Protein AF-F8FF31-F1 (afdb_monomer_lite)

Organism: Paenibacillus mucilaginosus (strain KNP414) (NCBI:txid1036673)

Sequence (55 aa):
MEEIRPGDVVWFPPGEKHWHGASPTTAMTHIAIQEHLDGKAVDWMEKVSDDQYNT

pLDDT: mean 96.44, std 5.02, range [67.44, 98.75]

Secondary structure (DSSP, 8-state):
-----TT------TT--------SSS----------BTTBS----PPPPHHHHT-

Foldseek 3Di:
DDDDDPPDDDDDPPPDDDDDADQPPDHDDDDDDADDDPNDGDDDDDDQDPVNNVD

Radius of gyration: 12.94 Å; chains: 1; bounding box: 31×20×26 Å

InterPro domains:
  IPR011051 RmlC-like cupin domain superfamily [SSF51182] (3-54)
  IPR014710 RmlC-like jelly roll fold [G3DSA:2.60.120.10] (1-55)

Structure (mmCIF, N/CA/C/O backbone):
data_AF-F8FF31-F1
#
_entry.id   AF-F8FF31-F1
#
loop_
_atom_site.group_PDB
_atom_site.id
_atom_site.type_symbol
_atom_site.label_atom_id
_atom_site.label_alt_id
_atom_site.label_comp_id
_atom_site.label_asym_id
_atom_site.label_entity_id
_atom_site.label_seq_id
_atom_site.pdbx_PDB_ins_code
_atom_site.Cartn_x
_atom_site.Cartn_y
_atom_site.Cartn_z
_atom_site.occupancy
_atom_site.B_iso_or_equiv
_atom_site.auth_seq_id
_atom_site.auth_comp_id
_atom_site.auth_asym_id
_atom_site.auth_atom_id
_atom_site.pdbx_PDB_model_num
ATOM 1 N N . MET A 1 1 ? 7.502 -9.295 1.390 1.00 79.12 1 MET A N 1
ATOM 2 C CA . MET A 1 1 ? 6.599 -8.499 0.531 1.00 79.12 1 MET A CA 1
ATOM 3 C C . MET A 1 1 ? 5.822 -9.410 -0.399 1.00 79.12 1 MET A C 1
ATOM 5 O O . MET A 1 1 ? 6.279 -10.522 -0.640 1.00 79.12 1 MET A O 1
ATOM 9 N N . GLU A 1 2 ? 4.708 -8.931 -0.946 1.00 88.81 2 GLU A N 1
ATOM 10 C CA . GLU A 1 2 ? 4.000 -9.593 -2.046 1.00 88.81 2 GLU A CA 1
ATOM 11 C C . GLU A 1 2 ? 4.008 -8.678 -3.275 1.00 88.81 2 GLU A C 1
ATOM 13 O O . GLU A 1 2 ? 3.797 -7.469 -3.161 1.00 88.81 2 GLU A O 1
ATOM 18 N N . GLU A 1 3 ? 4.307 -9.242 -4.446 1.00 94.62 3 GLU A N 1
ATOM 19 C CA . GLU A 1 3 ? 4.240 -8.511 -5.711 1.00 94.62 3 GLU A CA 1
ATOM 20 C C . GLU A 1 3 ? 2.776 -8.420 -6.155 1.00 94.62 3 GLU A C 1
ATOM 22 O O . GLU A 1 3 ? 2.102 -9.440 -6.271 1.00 94.62 3 GLU A O 1
ATOM 27 N N . ILE A 1 4 ? 2.304 -7.201 -6.421 1.00 97.38 4 ILE A N 1
ATOM 28 C CA . ILE A 1 4 ? 0.931 -6.918 -6.8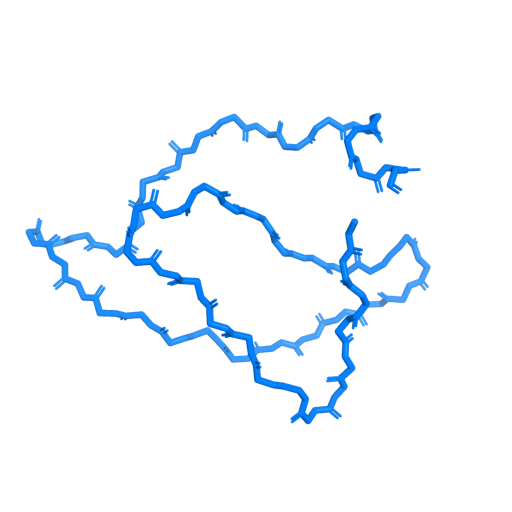54 1.00 97.38 4 ILE A CA 1
ATOM 29 C C . ILE A 1 4 ? 0.957 -6.508 -8.327 1.00 97.38 4 ILE A C 1
ATOM 31 O O . ILE A 1 4 ? 1.757 -5.658 -8.732 1.00 97.38 4 ILE A O 1
ATOM 35 N N . ARG A 1 5 ? 0.065 -7.080 -9.135 1.00 97.88 5 ARG A N 1
ATOM 36 C CA . ARG A 1 5 ? -0.045 -6.853 -10.580 1.00 97.88 5 ARG A CA 1
ATOM 37 C C . ARG A 1 5 ? -1.409 -6.274 -10.967 1.00 97.88 5 ARG A C 1
ATOM 39 O O . ARG A 1 5 ? -2.372 -6.362 -10.205 1.00 97.88 5 ARG A O 1
ATOM 46 N N . PRO A 1 6 ? -1.529 -5.664 -12.164 1.00 98.56 6 PRO A N 1
ATOM 47 C CA . PRO A 1 6 ? -2.815 -5.178 -12.649 1.00 98.56 6 PRO A CA 1
ATOM 48 C C . PRO A 1 6 ? -3.870 -6.292 -12.671 1.00 98.56 6 PRO A C 1
ATOM 50 O O . PRO A 1 6 ? -3.692 -7.301 -13.350 1.00 98.56 6 PRO A O 1
ATOM 53 N N . GLY A 1 7 ? -4.977 -6.075 -11.958 1.00 98.25 7 GLY A N 1
ATOM 54 C CA . GLY A 1 7 ? -6.074 -7.038 -11.816 1.00 98.25 7 GLY A CA 1
ATOM 55 C C . GLY A 1 7 ? -6.139 -7.720 -10.448 1.00 98.25 7 GLY A C 1
ATOM 56 O O . GLY A 1 7 ? -7.192 -8.261 -10.113 1.00 98.25 7 GLY A O 1
ATOM 57 N N . ASP A 1 8 ? -5.074 -7.647 -9.648 1.00 98.50 8 ASP A N 1
ATOM 58 C CA . ASP A 1 8 ? -5.070 -8.204 -8.297 1.00 98.50 8 ASP A CA 1
ATOM 59 C C . ASP A 1 8 ? -5.950 -7.383 -7.345 1.00 98.50 8 ASP A C 1
ATOM 61 O O . ASP A 1 8 ? -6.081 -6.160 -7.465 1.00 98.50 8 ASP A O 1
ATOM 65 N N . VAL A 1 9 ? -6.538 -8.074 -6.366 1.00 98.31 9 VAL A N 1
ATOM 66 C CA . VAL A 1 9 ? -7.331 -7.477 -5.287 1.00 98.31 9 VAL A CA 1
ATOM 67 C C . VAL A 1 9 ? -6.639 -7.779 -3.969 1.00 98.31 9 VAL A C 1
ATOM 69 O O . VAL A 1 9 ? -6.437 -8.941 -3.624 1.00 98.31 9 VAL A O 1
ATOM 72 N N . VAL A 1 10 ? -6.306 -6.728 -3.225 1.00 98.3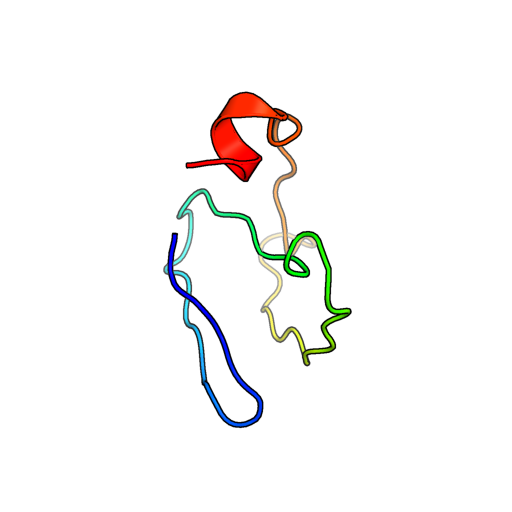1 10 VAL A N 1
ATOM 73 C CA . VAL A 1 10 ? -5.631 -6.826 -1.929 1.00 98.31 10 VAL A CA 1
ATOM 74 C C . VAL A 1 10 ? -6.576 -6.335 -0.843 1.00 98.31 10 VAL A C 1
ATOM 76 O O . VAL A 1 10 ? -7.200 -5.283 -0.985 1.00 98.31 10 VAL A O 1
ATOM 79 N N . TRP A 1 11 ? -6.687 -7.107 0.234 1.00 98.38 11 TRP A N 1
ATOM 80 C CA . TRP A 1 11 ? -7.510 -6.781 1.392 1.00 98.38 11 TRP A CA 1
ATOM 81 C C . TRP A 1 11 ? -6.643 -6.709 2.644 1.00 98.38 11 TRP A C 1
ATOM 83 O O . TRP A 1 11 ? -5.964 -7.679 2.975 1.00 98.38 11 TRP A O 1
ATOM 93 N N . PHE A 1 12 ? -6.720 -5.584 3.354 1.00 98.12 12 PHE A N 1
ATOM 94 C CA . PHE A 1 12 ? -6.119 -5.422 4.673 1.00 98.12 12 PHE A CA 1
ATOM 95 C C . PHE A 1 12 ? -7.226 -5.447 5.738 1.00 98.12 12 PHE A C 1
ATOM 97 O O . PHE A 1 12 ? -8.089 -4.565 5.739 1.00 98.12 12 PHE A O 1
ATOM 104 N N . PRO A 1 13 ? -7.238 -6.447 6.635 1.00 97.88 13 PRO A N 1
ATOM 105 C CA . PRO A 1 13 ? -8.102 -6.479 7.806 1.00 97.88 13 PRO A CA 1
ATOM 106 C C . PRO A 1 13 ? -8.086 -5.173 8.626 1.00 97.88 13 PRO A C 1
ATOM 108 O O . PRO A 1 13 ? -7.055 -4.498 8.708 1.00 97.88 13 PRO A O 1
ATOM 111 N N . PRO A 1 14 ? -9.198 -4.827 9.306 1.00 98.00 14 PRO A N 1
ATOM 112 C CA . PRO A 1 14 ? -9.251 -3.653 10.173 1.00 98.00 14 PRO A CA 1
ATOM 113 C C . PRO A 1 14 ? -8.137 -3.655 11.227 1.00 98.00 14 PRO A C 1
ATOM 115 O O . PRO A 1 14 ? -7.980 -4.615 11.979 1.00 98.00 14 PRO A O 1
ATOM 118 N N . GLY A 1 15 ? -7.387 -2.554 11.299 1.00 96.94 15 GLY A N 1
ATOM 119 C CA . GLY A 1 15 ? -6.302 -2.369 12.267 1.00 96.94 15 GLY A CA 1
ATOM 120 C C . GLY A 1 15 ? -4.973 -3.038 11.900 1.00 96.94 15 GLY A C 1
ATOM 121 O O . GLY A 1 15 ? -4.008 -2.884 12.650 1.00 96.94 15 GLY A O 1
ATOM 122 N N . GLU A 1 16 ? -4.878 -3.745 10.770 1.00 98.25 16 GLU A N 1
ATOM 123 C CA . GLU A 1 16 ? -3.602 -4.294 10.313 1.00 98.25 16 GLU A CA 1
ATOM 124 C C . GLU A 1 16 ? -2.654 -3.177 9.867 1.00 98.25 16 GLU A C 1
ATOM 126 O O . GLU A 1 16 ? -2.985 -2.352 9.012 1.00 98.25 16 GLU A O 1
ATOM 131 N N . LYS A 1 17 ? -1.445 -3.157 10.434 1.00 98.19 17 LYS A N 1
ATOM 132 C CA . LYS A 1 17 ? -0.386 -2.246 10.002 1.00 98.19 17 LYS A CA 1
ATOM 133 C C . LYS A 1 17 ? 0.190 -2.728 8.676 1.00 98.19 17 LYS A C 1
ATOM 135 O O . LYS A 1 17 ? 0.779 -3.802 8.619 1.00 98.19 17 LYS A O 1
ATOM 140 N N . HIS A 1 18 ? 0.088 -1.902 7.645 1.00 97.94 18 HIS A N 1
ATOM 141 C CA . HIS A 1 18 ? 0.541 -2.249 6.305 1.00 97.94 18 HIS A CA 1
ATOM 142 C C . HIS A 1 18 ? 1.116 -1.038 5.564 1.00 97.94 18 HIS A C 1
ATOM 144 O O . HIS A 1 18 ? 0.968 0.111 5.982 1.00 97.94 18 HIS A O 1
ATOM 150 N N . TRP A 1 19 ? 1.778 -1.322 4.445 1.00 98.00 19 TRP A N 1
ATOM 151 C CA . TRP A 1 19 ? 2.185 -0.348 3.441 1.00 98.00 19 TRP A CA 1
ATOM 152 C C . TRP A 1 19 ? 2.064 -0.993 2.057 1.00 98.00 19 TRP A C 1
ATOM 154 O O . TRP A 1 19 ? 2.162 -2.210 1.918 1.00 98.00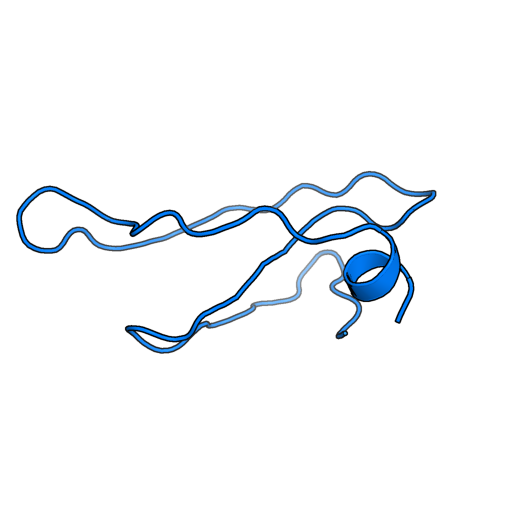 19 TRP A O 1
ATOM 164 N N . HIS A 1 20 ? 1.851 -0.183 1.028 1.00 97.81 20 HIS A N 1
ATOM 165 C CA . HIS A 1 20 ? 1.858 -0.618 -0.367 1.00 97.81 20 HIS A CA 1
ATOM 166 C C . HIS A 1 20 ? 2.419 0.509 -1.235 1.00 97.81 20 HIS A C 1
ATOM 168 O O . HIS A 1 20 ? 2.244 1.691 -0.935 1.00 97.81 20 HIS A O 1
ATOM 174 N N . GLY A 1 21 ? 3.119 0.154 -2.307 1.00 97.44 21 GLY A N 1
ATOM 175 C CA . GLY A 1 21 ? 3.800 1.124 -3.154 1.00 97.44 21 GLY A CA 1
ATOM 176 C C . GLY A 1 21 ? 4.323 0.510 -4.443 1.00 97.44 21 GLY A C 1
ATOM 177 O O . GLY A 1 21 ? 4.146 -0.676 -4.708 1.00 97.44 21 GLY A O 1
ATOM 178 N N . ALA A 1 22 ? 4.949 1.352 -5.261 1.00 97.44 22 ALA A N 1
ATOM 179 C CA . ALA A 1 22 ? 5.633 0.918 -6.469 1.00 97.44 22 ALA A CA 1
ATOM 180 C C . ALA A 1 22 ? 6.826 0.007 -6.138 1.00 97.44 22 ALA A C 1
ATOM 182 O O . ALA A 1 22 ? 7.409 0.097 -5.056 1.00 97.44 22 ALA A O 1
ATOM 183 N N . SER A 1 23 ? 7.217 -0.827 -7.100 1.00 95.50 23 SER A N 1
ATOM 184 C CA . SER A 1 23 ? 8.526 -1.489 -7.070 1.00 95.50 23 SER A CA 1
ATOM 185 C C . SER A 1 23 ? 9.658 -0.463 -7.277 1.00 95.50 23 SER A C 1
ATOM 187 O O . SER A 1 23 ? 9.385 0.630 -7.786 1.00 95.50 23 SER A O 1
ATOM 189 N N . PRO A 1 24 ? 10.931 -0.808 -6.996 1.00 95.19 24 PRO A N 1
ATOM 190 C CA . PRO A 1 24 ? 12.046 0.131 -7.151 1.00 95.19 24 PRO A CA 1
ATOM 191 C C . PRO A 1 24 ? 12.239 0.672 -8.577 1.00 95.19 24 PRO A C 1
ATOM 193 O O . PRO A 1 24 ? 12.851 1.721 -8.763 1.00 95.19 24 PRO A O 1
ATOM 196 N N . THR A 1 25 ? 11.752 -0.045 -9.595 1.00 96.88 25 THR A N 1
ATOM 197 C CA . THR A 1 25 ? 12.021 0.254 -11.014 1.00 96.88 25 THR A CA 1
ATOM 198 C C . THR A 1 25 ? 10.771 0.495 -11.855 1.00 96.88 25 THR A C 1
ATOM 200 O O . THR A 1 25 ? 10.888 0.937 -12.997 1.00 96.88 25 THR A O 1
ATOM 203 N N . THR A 1 26 ? 9.579 0.216 -11.323 1.00 97.12 26 THR A N 1
ATOM 204 C CA . THR A 1 26 ? 8.319 0.269 -12.080 1.00 97.12 26 THR A CA 1
ATOM 205 C C . THR A 1 26 ? 7.234 0.949 -11.261 1.00 97.12 26 THR A C 1
ATOM 207 O O . THR A 1 26 ? 6.930 0.510 -10.150 1.00 97.12 26 THR A O 1
ATOM 210 N N . ALA A 1 27 ? 6.634 1.999 -11.830 1.00 98.06 27 ALA A N 1
ATOM 211 C CA . ALA A 1 27 ? 5.512 2.716 -11.233 1.00 98.06 27 ALA A CA 1
ATOM 212 C C . ALA A 1 27 ? 4.265 1.825 -11.112 1.00 98.06 27 ALA A C 1
ATOM 214 O O . ALA A 1 27 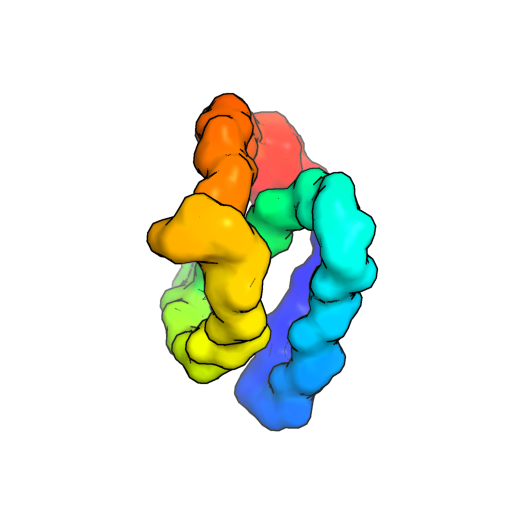? 4.049 0.920 -11.916 1.00 98.06 27 ALA A O 1
ATOM 215 N N . MET A 1 28 ? 3.423 2.123 -10.124 1.00 98.19 28 MET A N 1
ATOM 216 C CA . MET A 1 28 ? 2.184 1.398 -9.853 1.00 98.19 28 MET A CA 1
ATOM 217 C C . MET A 1 28 ? 1.027 2.389 -9.694 1.00 98.19 28 MET A C 1
ATOM 219 O O . MET A 1 28 ? 1.211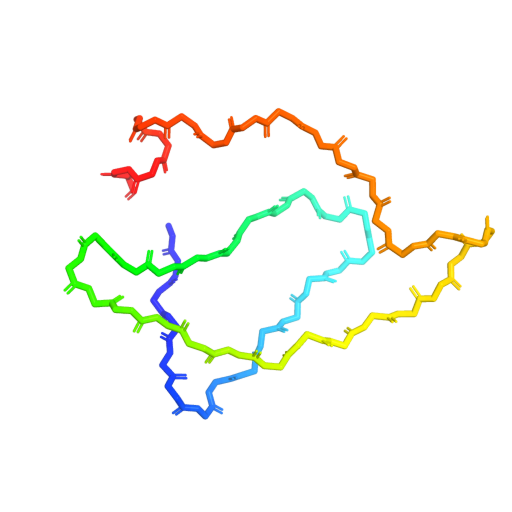 3.515 -9.231 1.00 98.19 28 MET A O 1
ATOM 223 N N . THR A 1 29 ? -0.170 1.992 -10.113 1.00 98.38 29 THR A N 1
ATOM 224 C CA . THR A 1 29 ? -1.417 2.716 -9.849 1.00 98.38 29 THR A CA 1
ATOM 225 C C . THR A 1 29 ? -2.458 1.713 -9.395 1.00 98.38 29 THR A C 1
ATOM 227 O O . THR A 1 29 ? -2.569 0.632 -9.970 1.00 98.38 29 THR A O 1
ATOM 230 N N . HIS A 1 30 ? -3.232 2.085 -8.382 1.00 98.50 30 HIS A N 1
ATOM 231 C CA . HIS A 1 30 ? -4.332 1.279 -7.883 1.00 98.50 30 HIS A CA 1
ATOM 232 C C . HIS A 1 30 ? -5.486 2.174 -7.437 1.00 98.50 30 HIS A C 1
ATOM 234 O O . HIS A 1 30 ? -5.326 3.379 -7.235 1.00 98.50 30 HIS A O 1
ATOM 240 N N . ILE A 1 31 ? -6.655 1.562 -7.282 1.00 98.75 31 ILE A N 1
ATOM 241 C CA . ILE A 1 31 ? -7.813 2.183 -6.647 1.00 98.75 31 ILE A CA 1
ATOM 242 C C . ILE A 1 31 ? -7.779 1.772 -5.173 1.00 98.75 31 ILE A C 1
ATOM 244 O O . ILE A 1 31 ? -7.664 0.587 -4.869 1.00 98.75 31 ILE A O 1
ATOM 248 N N . ALA A 1 32 ? -7.853 2.745 -4.266 1.00 98.44 32 ALA A N 1
ATOM 249 C CA . ALA A 1 32 ? -7.990 2.508 -2.831 1.00 98.44 32 ALA A CA 1
ATOM 250 C C . ALA A 1 32 ? -9.447 2.747 -2.415 1.00 98.44 32 ALA A C 1
ATOM 252 O O . ALA A 1 32 ? -10.023 3.785 -2.749 1.00 98.44 32 ALA A O 1
ATOM 253 N N . ILE A 1 33 ? -10.042 1.774 -1.725 1.00 98.38 33 ILE A N 1
ATOM 254 C CA . ILE A 1 33 ? -11.407 1.848 -1.201 1.00 98.38 33 ILE A CA 1
ATOM 255 C C . ILE A 1 33 ? -11.333 1.554 0.293 1.00 98.38 33 ILE A C 1
ATOM 257 O O . ILE A 1 33 ? -10.908 0.471 0.687 1.00 98.38 33 ILE A O 1
ATOM 261 N N . GLN A 1 34 ? -11.767 2.509 1.114 1.00 97.94 34 GLN A N 1
ATOM 262 C CA . GLN A 1 34 ? -11.810 2.365 2.564 1.00 97.94 34 GLN A CA 1
ATOM 263 C C . GLN A 1 34 ? -13.017 3.098 3.152 1.00 97.94 34 GLN A C 1
ATOM 265 O O . GLN A 1 34 ? -13.419 4.164 2.676 1.00 97.94 34 GLN A O 1
ATOM 270 N N . GLU A 1 35 ? -13.592 2.516 4.197 1.00 98.38 35 GLU A N 1
ATOM 271 C CA . GLU A 1 35 ? -14.690 3.106 4.957 1.00 98.38 35 GLU A CA 1
ATOM 272 C C . GLU A 1 35 ? -14.153 4.066 6.028 1.00 98.38 35 GLU A C 1
ATOM 274 O O . GLU A 1 35 ? -12.999 3.973 6.448 1.00 98.38 35 GLU A O 1
ATOM 279 N N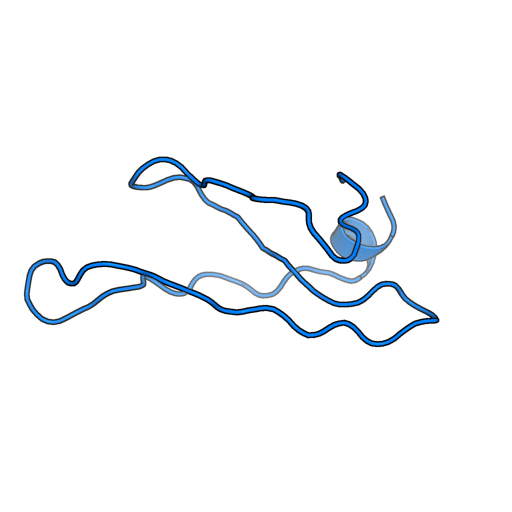 . HIS A 1 36 ? -14.988 5.010 6.468 1.00 97.38 36 HIS A N 1
ATOM 280 C CA . HIS A 1 36 ? -14.642 5.908 7.571 1.00 97.38 36 HIS A CA 1
ATOM 281 C C . HIS A 1 36 ? -15.217 5.383 8.886 1.00 97.38 36 HIS A C 1
ATOM 283 O O . HIS A 1 36 ? -16.384 4.999 8.948 1.00 97.38 36 HIS A O 1
ATOM 289 N N . LEU A 1 37 ? -14.422 5.466 9.949 1.00 97.25 37 LEU A N 1
ATOM 290 C CA . LEU A 1 37 ? -14.838 5.269 11.332 1.00 97.25 37 LEU A CA 1
ATOM 291 C C . LEU A 1 37 ? -14.453 6.522 12.124 1.00 97.25 37 LEU A C 1
ATOM 293 O O . LEU A 1 37 ? -13.328 7.005 12.020 1.00 97.25 37 LEU A O 1
ATOM 297 N N . ASP A 1 38 ? -15.401 7.092 12.866 1.00 97.19 38 ASP A N 1
ATOM 298 C CA . ASP A 1 38 ? -15.191 8.307 13.671 1.00 97.19 38 ASP A CA 1
ATOM 299 C C . ASP A 1 38 ? -14.594 9.492 12.884 1.00 97.19 38 ASP A C 1
ATOM 301 O O . ASP A 1 38 ? -13.775 10.263 13.380 1.00 97.19 38 ASP A O 1
ATOM 305 N N . GLY A 1 39 ? -15.000 9.639 11.618 1.00 97.62 39 GLY A N 1
ATOM 306 C CA . GLY A 1 39 ? -14.573 10.742 10.751 1.00 97.62 39 GLY A CA 1
ATOM 307 C C . GLY A 1 39 ? -13.176 10.591 10.137 1.00 97.62 39 GLY A C 1
ATOM 308 O O . GLY A 1 39 ? -12.725 11.508 9.453 1.00 97.62 39 GLY A O 1
ATOM 309 N N . LYS A 1 40 ? -12.504 9.448 10.322 1.00 97.44 40 LYS A N 1
ATOM 310 C CA . LYS A 1 40 ? -11.210 9.129 9.697 1.00 97.44 40 LYS A CA 1
ATOM 311 C C . LYS A 1 40 ? -11.250 7.771 8.996 1.00 97.44 40 LYS A C 1
ATOM 313 O O . LYS A 1 40 ? -12.049 6.912 9.345 1.00 97.44 40 LYS A O 1
ATOM 318 N N . ALA A 1 41 ? -10.364 7.571 8.026 1.00 97.94 41 ALA A N 1
ATOM 319 C CA . ALA A 1 41 ? -10.204 6.290 7.329 1.00 97.94 41 ALA A CA 1
ATOM 320 C C . ALA A 1 41 ? -8.794 5.687 7.484 1.00 97.94 41 ALA A C 1
ATOM 322 O O . ALA A 1 41 ? -8.515 4.625 6.939 1.00 97.94 41 ALA A O 1
ATOM 323 N N . VAL A 1 42 ? -7.887 6.374 8.190 1.00 98.12 42 VAL A N 1
ATOM 324 C CA . VAL A 1 42 ? -6.489 5.957 8.350 1.00 98.12 42 VAL A CA 1
ATOM 325 C C . VAL A 1 42 ? -5.899 6.499 9.648 1.00 98.12 42 VAL A C 1
ATOM 327 O O . VAL A 1 42 ? -6.207 7.619 10.061 1.00 98.12 42 VAL A O 1
ATOM 330 N N . ASP A 1 43 ? -5.008 5.714 10.245 1.00 98.12 43 ASP A N 1
ATOM 331 C CA . ASP A 1 43 ? -4.076 6.136 11.284 1.00 98.12 43 ASP A CA 1
ATOM 332 C C . ASP A 1 43 ? -2.652 6.034 10.728 1.00 98.12 43 ASP A C 1
ATOM 334 O O . ASP A 1 43 ? -2.156 4.941 10.454 1.00 98.12 43 ASP A O 1
ATOM 338 N N . TRP A 1 44 ? -1.996 7.178 10.518 1.00 98.38 44 TRP A N 1
ATOM 339 C CA . TRP A 1 44 ? -0.625 7.206 10.006 1.00 98.38 44 TRP A CA 1
ATOM 340 C C . TRP A 1 44 ? 0.384 6.824 11.090 1.00 98.38 44 TRP A C 1
ATOM 342 O O . TRP A 1 44 ? 0.261 7.231 12.246 1.00 98.38 44 TRP A O 1
ATOM 352 N N . MET A 1 45 ? 1.413 6.081 10.684 1.00 98.19 45 MET A N 1
ATOM 353 C CA . MET A 1 45 ? 2.516 5.651 11.543 1.00 98.19 45 MET A CA 1
ATOM 354 C C . MET A 1 45 ? 3.864 6.137 10.982 1.00 98.19 45 MET A C 1
ATOM 356 O O . MET A 1 45 ? 3.930 7.152 10.285 1.00 98.19 45 MET A O 1
ATOM 360 N N . GLU A 1 46 ? 4.959 5.459 11.319 1.00 98.56 46 GLU A N 1
ATOM 361 C CA . GLU A 1 46 ? 6.289 5.785 10.822 1.00 98.56 46 GLU A CA 1
ATOM 362 C C . GLU A 1 46 ? 6.470 5.485 9.324 1.00 98.56 46 GLU A C 1
ATOM 364 O O . GLU A 1 46 ? 5.719 4.723 8.714 1.00 98.56 46 GLU A O 1
ATOM 369 N N . LYS A 1 47 ? 7.504 6.087 8.725 1.00 98.25 47 LYS A N 1
ATOM 370 C CA . LYS A 1 47 ? 7.903 5.777 7.349 1.00 98.25 47 LYS A CA 1
ATOM 371 C C . LYS A 1 47 ? 8.491 4.371 7.272 1.00 98.25 47 LYS A C 1
ATOM 373 O O . LYS A 1 47 ? 9.259 3.981 8.147 1.00 98.25 47 LYS A O 1
ATOM 378 N N . VAL A 1 48 ? 8.209 3.689 6.166 1.00 97.94 48 VAL A N 1
ATOM 379 C CA . VAL A 1 48 ? 8.944 2.486 5.763 1.00 97.94 48 VAL A CA 1
ATOM 380 C C . VAL A 1 48 ? 10.406 2.879 5.534 1.00 97.94 48 VAL A C 1
ATOM 382 O O . VAL A 1 48 ? 10.671 3.842 4.811 1.00 97.94 48 VAL A O 1
ATOM 385 N N . SER A 1 49 ? 11.343 2.195 6.191 1.00 97.81 49 SER A N 1
ATOM 386 C CA . SER A 1 49 ? 12.778 2.426 5.987 1.00 97.81 49 SER A CA 1
ATOM 387 C C . SER A 1 49 ? 13.265 1.799 4.681 1.00 97.81 49 SER A C 1
ATOM 389 O O . SER A 1 49 ? 12.638 0.879 4.158 1.00 97.81 49 SER A O 1
ATOM 391 N N . ASP A 1 50 ? 14.423 2.234 4.182 1.00 96.81 50 ASP A N 1
ATOM 392 C CA . ASP A 1 50 ? 15.033 1.618 2.998 1.00 96.81 50 ASP A CA 1
ATOM 393 C C . ASP A 1 50 ? 15.315 0.120 3.222 1.00 96.81 50 ASP A C 1
ATOM 395 O O . ASP A 1 50 ? 15.102 -0.688 2.324 1.00 96.81 50 ASP A O 1
ATOM 399 N N . ASP A 1 51 ? 15.710 -0.287 4.432 1.00 95.94 51 ASP A N 1
ATOM 400 C CA . ASP A 1 51 ? 15.929 -1.704 4.764 1.00 95.94 51 ASP A CA 1
ATOM 401 C C . ASP A 1 51 ? 14.630 -2.523 4.689 1.00 95.94 51 ASP A C 1
ATOM 403 O O . ASP A 1 51 ? 14.618 -3.629 4.145 1.00 95.94 51 ASP A O 1
ATOM 407 N N . GLN A 1 52 ? 13.520 -1.967 5.192 1.00 95.81 52 GLN A N 1
ATOM 408 C CA . GLN A 1 52 ? 12.194 -2.583 5.087 1.00 95.81 52 GLN A CA 1
ATOM 409 C C . GLN A 1 52 ? 11.681 -2.600 3.649 1.00 95.81 52 GLN A C 1
ATOM 411 O O . GLN A 1 52 ? 10.908 -3.484 3.309 1.00 95.81 52 GLN A O 1
ATOM 416 N N . TYR A 1 53 ? 12.071 -1.626 2.822 1.00 95.56 53 TYR A N 1
ATOM 417 C CA . TYR A 1 53 ? 11.658 -1.537 1.423 1.00 95.56 53 TYR A CA 1
ATOM 418 C C . TYR A 1 53 ? 12.438 -2.491 0.500 1.00 95.56 53 TYR A C 1
ATOM 420 O O . TYR A 1 53 ? 11.954 -2.852 -0.569 1.00 95.56 53 TYR A O 1
ATOM 428 N N . ASN A 1 54 ? 13.627 -2.934 0.914 1.00 88.44 54 ASN A N 1
ATOM 429 C CA . ASN A 1 54 ? 14.508 -3.791 0.116 1.00 88.44 54 ASN A CA 1
ATOM 430 C C . ASN A 1 54 ? 14.476 -5.285 0.517 1.00 88.44 54 ASN A C 1
ATOM 432 O O . ASN A 1 54 ? 15.339 -6.040 0.064 1.00 88.44 54 ASN A O 1
ATOM 436 N N . THR A 1 55 ? 13.527 -5.716 1.363 1.00 67.44 55 THR A N 1
ATOM 437 C CA . THR A 1 55 ? 13.381 -7.106 1.860 1.00 67.44 55 THR A CA 1
ATOM 438 C C . THR A 1 55 ? 12.129 -7.831 1.368 1.00 67.44 55 THR A C 1
ATOM 440 O O . THR A 1 55 ? 12.278 -8.960 0.854 1.00 67.44 55 THR A O 1
#